Protein AF-A0A1A9BJR5-F1 (afdb_monomer_lite)

Sequence (74 aa):
MADRERGTAKTASVWLTPPVRRPDPPGLSRDRIVRTAVELLGAEGLQALSMHRVAAALGAGHMSLYWHLTSSPA

Secondary structure (DSSP, 8-state):
-------------TTTS----PPPPTT--HHHHHHHHHHHHHHH-GGG--HHHHHHHHT--HHHHHHHHH----

Structure (mmCIF, N/CA/C/O backbone):
data_AF-A0A1A9BJR5-F1
#
_entry.id   AF-A0A1A9BJR5-F1
#
loop_
_atom_site.group_PDB
_atom_site.id
_atom_site.type_symbol
_atom_site.label_atom_id
_atom_site.label_alt_id
_atom_site.label_comp_id
_atom_site.label_asym_id
_atom_site.label_entity_id
_atom_site.label_seq_id
_atom_site.pdbx_PDB_ins_code
_atom_site.Cartn_x
_atom_site.Cartn_y
_atom_site.Cartn_z
_atom_site.occupancy
_atom_site.B_iso_or_equiv
_atom_site.auth_seq_id
_atom_site.auth_comp_id
_atom_site.auth_asym_id
_atom_site.auth_atom_id
_atom_site.pdbx_PDB_model_num
ATOM 1 N N . MET A 1 1 ? 41.608 -43.684 -6.604 1.00 43.12 1 MET A N 1
ATOM 2 C CA . MET A 1 1 ? 40.216 -43.826 -6.131 1.00 43.12 1 MET A CA 1
ATOM 3 C C . MET A 1 1 ? 39.647 -42.434 -5.971 1.00 43.12 1 MET A C 1
ATOM 5 O O . MET A 1 1 ? 39.900 -41.779 -4.969 1.00 43.12 1 MET A O 1
ATOM 9 N N . ALA A 1 2 ? 39.054 -41.957 -7.061 1.00 45.66 2 ALA A N 1
ATOM 10 C CA . ALA A 1 2 ? 38.527 -40.615 -7.217 1.00 45.66 2 ALA A CA 1
ATOM 11 C C . ALA A 1 2 ? 37.184 -40.441 -6.495 1.00 45.66 2 ALA A C 1
ATOM 13 O O . ALA A 1 2 ? 36.520 -41.418 -6.157 1.00 45.66 2 ALA A O 1
ATOM 14 N N . ASP A 1 3 ? 36.816 -39.169 -6.391 1.00 48.84 3 ASP A N 1
ATOM 15 C CA . ASP A 1 3 ? 35.461 -38.641 -6.271 1.00 48.84 3 ASP A CA 1
ATOM 16 C C . ASP A 1 3 ? 34.981 -38.260 -4.863 1.00 48.84 3 ASP A C 1
ATOM 18 O O . ASP A 1 3 ? 34.451 -39.046 -4.078 1.00 48.84 3 ASP A O 1
ATOM 22 N N . ARG A 1 4 ? 35.158 -36.972 -4.560 1.00 55.50 4 ARG A N 1
ATOM 23 C CA . ARG A 1 4 ? 34.282 -36.207 -3.668 1.00 55.50 4 ARG A CA 1
ATOM 24 C C . ARG A 1 4 ? 34.069 -34.820 -4.269 1.00 55.50 4 ARG A C 1
ATOM 26 O O . ARG A 1 4 ? 34.420 -33.813 -3.663 1.00 55.50 4 ARG A O 1
ATOM 33 N N . GLU A 1 5 ? 33.464 -34.761 -5.449 1.00 48.78 5 GLU A N 1
ATOM 34 C CA . GLU A 1 5 ? 32.909 -33.513 -5.974 1.00 48.78 5 GLU A CA 1
ATOM 35 C C . GLU A 1 5 ? 31.423 -33.410 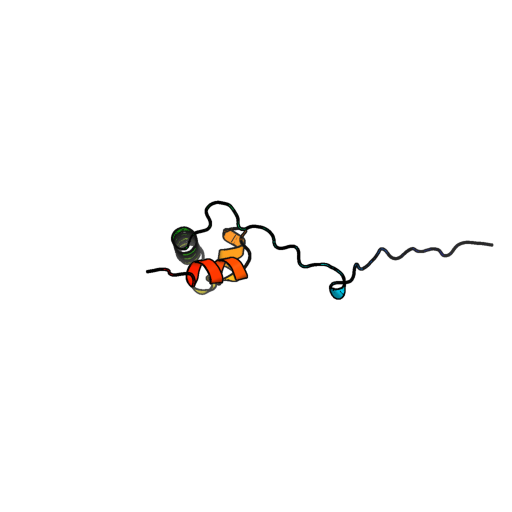-5.618 1.00 48.78 5 GLU A C 1
ATOM 37 O O . GLU A 1 5 ? 30.530 -33.683 -6.414 1.00 48.78 5 GLU A O 1
ATOM 42 N N . ARG A 1 6 ? 31.125 -32.979 -4.385 1.00 54.16 6 ARG A N 1
ATOM 43 C CA . ARG A 1 6 ? 29.811 -32.389 -4.097 1.00 54.16 6 ARG A CA 1
ATOM 44 C C . ARG A 1 6 ? 29.878 -30.900 -4.405 1.00 54.16 6 ARG A C 1
ATOM 46 O O . ARG A 1 6 ? 30.178 -30.094 -3.529 1.00 54.16 6 ARG A O 1
ATOM 53 N N . GLY A 1 7 ? 29.619 -30.560 -5.666 1.00 45.75 7 GLY A N 1
ATOM 54 C CA . GLY A 1 7 ? 29.462 -29.184 -6.128 1.00 45.75 7 GLY A CA 1
ATOM 55 C C . GLY A 1 7 ? 28.320 -28.485 -5.389 1.00 45.75 7 GLY A C 1
ATOM 56 O O . GLY A 1 7 ? 27.145 -28.759 -5.619 1.00 45.75 7 GLY A O 1
ATOM 57 N N . THR A 1 8 ? 28.663 -27.572 -4.485 1.00 57.12 8 THR A N 1
ATOM 58 C CA . THR A 1 8 ? 27.717 -26.655 -3.849 1.00 57.12 8 THR A CA 1
ATOM 59 C C . THR A 1 8 ? 27.347 -25.567 -4.853 1.00 57.12 8 THR A C 1
ATOM 61 O O . THR A 1 8 ? 28.186 -24.751 -5.240 1.00 57.12 8 THR A O 1
ATOM 64 N N . ALA A 1 9 ? 26.095 -25.566 -5.301 1.00 57.81 9 ALA A N 1
ATOM 65 C CA . ALA A 1 9 ? 25.574 -24.588 -6.243 1.00 57.81 9 ALA A CA 1
ATOM 66 C C . ALA A 1 9 ? 25.668 -23.149 -5.690 1.00 57.81 9 ALA A C 1
ATOM 68 O O . ALA A 1 9 ? 24.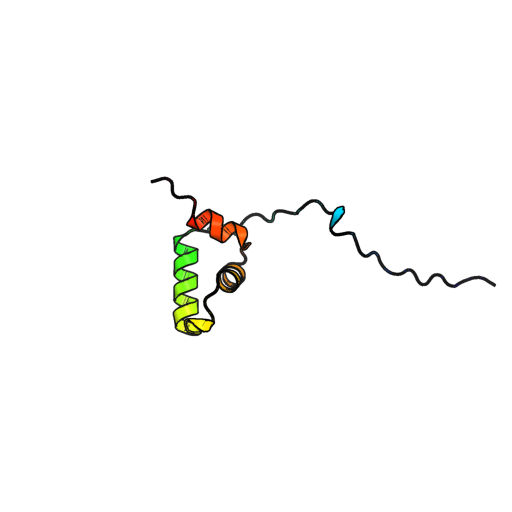946 -22.761 -4.779 1.00 57.81 9 ALA A O 1
ATOM 69 N N . LYS A 1 10 ? 26.596 -22.384 -6.277 1.00 60.34 10 LYS A N 1
ATOM 70 C CA . LYS A 1 10 ? 26.578 -20.943 -6.594 1.00 60.34 10 LYS A CA 1
ATOM 71 C C . LYS A 1 10 ? 25.596 -20.060 -5.797 1.00 60.34 10 LYS A C 1
ATOM 73 O O . LYS A 1 10 ? 24.532 -19.680 -6.283 1.00 60.34 10 LYS A O 1
ATOM 78 N N . THR A 1 11 ? 26.035 -19.574 -4.641 1.00 64.88 11 THR A N 1
ATOM 79 C CA . THR A 1 11 ? 25.531 -18.320 -4.064 1.00 64.88 11 THR A CA 1
ATOM 80 C C . THR A 1 11 ? 26.067 -17.171 -4.923 1.00 64.88 11 THR A C 1
ATOM 82 O O . THR A 1 11 ? 27.184 -16.696 -4.721 1.00 64.88 11 THR A O 1
ATOM 85 N N . ALA A 1 12 ? 25.331 -16.775 -5.963 1.00 66.62 12 ALA A N 1
ATOM 86 C CA . ALA A 1 12 ? 25.678 -15.586 -6.738 1.00 66.62 12 ALA A CA 1
ATOM 87 C C . ALA A 1 12 ? 25.701 -14.380 -5.785 1.00 66.62 12 ALA A C 1
ATOM 89 O O . ALA A 1 12 ? 24.730 -14.130 -5.069 1.00 66.62 12 ALA A O 1
ATOM 90 N N . SER A 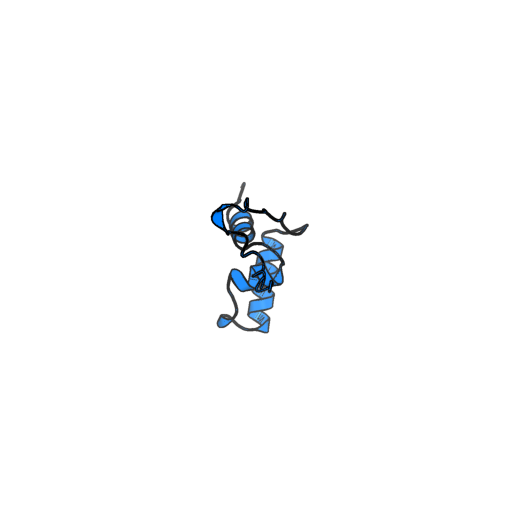1 13 ? 26.840 -13.690 -5.698 1.00 70.25 13 SER A N 1
ATOM 91 C CA . SER A 1 13 ? 27.027 -12.644 -4.698 1.00 70.25 13 SER A CA 1
ATOM 92 C C . SER A 1 13 ? 26.133 -11.437 -5.002 1.00 70.25 13 SER A C 1
ATOM 94 O O . SER A 1 13 ? 26.060 -10.942 -6.130 1.00 70.25 13 SER A O 1
ATOM 96 N N . VAL A 1 14 ? 25.469 -10.932 -3.960 1.00 75.38 14 VAL A N 1
ATOM 97 C CA . VAL A 1 14 ? 24.649 -9.708 -4.015 1.00 75.38 14 VAL A CA 1
ATOM 98 C C . VAL A 1 14 ? 25.494 -8.491 -4.425 1.00 75.38 14 VAL A C 1
ATOM 100 O O . VAL A 1 14 ? 24.979 -7.551 -5.016 1.00 75.38 14 VAL A O 1
ATOM 103 N N . TRP A 1 15 ? 26.808 -8.545 -4.190 1.00 75.06 15 TRP A N 1
ATOM 104 C CA . TRP A 1 15 ? 27.766 -7.476 -4.482 1.00 75.06 15 TRP A CA 1
ATOM 105 C C . TRP A 1 15 ? 28.146 -7.341 -5.961 1.00 75.06 15 TRP A C 1
ATOM 107 O O . TRP A 1 15 ? 28.491 -6.247 -6.395 1.00 75.06 15 TRP A O 1
ATOM 117 N N . LEU A 1 16 ? 28.100 -8.429 -6.736 1.00 80.75 16 LEU A N 1
ATOM 118 C CA . LEU A 1 16 ? 28.455 -8.423 -8.165 1.00 80.75 16 LEU A CA 1
ATOM 119 C C . LEU A 1 16 ? 27.228 -8.326 -9.078 1.00 80.75 16 LEU A C 1
ATOM 121 O O . LEU A 1 16 ? 27.369 -8.263 -10.298 1.00 80.75 16 LEU A O 1
ATOM 125 N N . THR A 1 17 ? 26.025 -8.345 -8.504 1.00 76.19 17 THR A N 1
ATOM 126 C CA . THR A 1 17 ? 24.788 -8.320 -9.278 1.00 76.19 17 THR A CA 1
ATOM 127 C C . THR A 1 17 ? 24.395 -6.866 -9.548 1.00 76.19 17 THR A C 1
ATOM 129 O O . THR A 1 17 ? 24.071 -6.149 -8.597 1.00 76.19 17 THR A O 1
ATOM 132 N N . PRO A 1 18 ? 24.397 -6.397 -10.811 1.00 71.06 18 PRO A N 1
ATOM 133 C CA . PRO A 1 18 ? 23.899 -5.065 -11.118 1.00 71.06 18 PRO A CA 1
ATOM 134 C C . PRO A 1 18 ? 22.413 -4.984 -10.729 1.00 71.06 18 PRO A C 1
ATOM 136 O O . PRO A 1 18 ? 21.663 -5.933 -10.984 1.00 71.06 18 PRO A O 1
ATOM 139 N N . PRO A 1 19 ? 21.959 -3.885 -10.099 1.00 68.88 19 PRO A N 1
ATOM 140 C CA . PRO A 1 19 ? 20.578 -3.769 -9.658 1.00 68.88 19 PRO A CA 1
ATOM 141 C C . PRO A 1 19 ? 19.644 -3.798 -10.870 1.00 68.88 19 PRO A C 1
ATOM 143 O O . PRO A 1 19 ? 19.601 -2.861 -11.668 1.00 68.88 19 PRO A O 1
ATOM 146 N N . VAL A 1 20 ? 18.867 -4.873 -11.006 1.00 70.50 20 VAL A N 1
ATOM 147 C CA . VAL A 1 20 ? 17.829 -4.971 -12.034 1.00 70.50 20 VAL A CA 1
ATOM 148 C C . VAL A 1 20 ? 16.657 -4.095 -11.598 1.00 70.50 20 VAL A C 1
ATOM 150 O O . VAL A 1 20 ? 15.823 -4.506 -10.790 1.00 70.50 20 VAL A O 1
ATOM 153 N N . ARG A 1 21 ? 16.587 -2.864 -12.118 1.00 65.81 21 ARG A N 1
ATOM 154 C CA . ARG A 1 21 ? 15.379 -2.042 -11.997 1.00 65.81 21 ARG A CA 1
ATOM 155 C C . ARG A 1 21 ? 14.296 -2.652 -12.874 1.00 65.81 21 ARG A C 1
ATOM 157 O O . ARG A 1 21 ? 14.392 -2.627 -14.097 1.00 65.81 21 ARG A O 1
ATOM 164 N N . ARG A 1 22 ? 13.265 -3.204 -12.238 1.00 71.06 22 ARG A N 1
ATOM 165 C CA . ARG A 1 22 ? 12.039 -3.570 -12.945 1.00 71.06 22 ARG A CA 1
ATOM 166 C C . ARG A 1 22 ? 11.276 -2.283 -13.266 1.00 71.06 22 ARG A C 1
ATOM 168 O O . ARG A 1 22 ? 11.140 -1.457 -12.363 1.00 71.06 22 ARG A O 1
ATOM 175 N N . PRO A 1 23 ? 10.825 -2.094 -14.516 1.00 70.19 23 PRO A N 1
ATOM 176 C CA . PRO A 1 23 ? 9.914 -1.012 -14.847 1.00 70.19 23 PRO A CA 1
ATOM 177 C C . PRO A 1 23 ? 8.658 -1.116 -13.991 1.00 70.19 23 PRO A C 1
ATOM 179 O O . PRO A 1 23 ? 8.225 -2.221 -13.646 1.00 70.19 23 PRO A O 1
ATOM 182 N N . ASP A 1 24 ? 8.074 0.031 -13.676 1.00 73.81 24 ASP A N 1
ATOM 183 C CA . ASP A 1 24 ? 6.795 0.049 -12.989 1.00 73.81 24 ASP A CA 1
ATOM 184 C C . ASP A 1 24 ? 5.717 -0.614 -13.842 1.00 73.81 24 ASP A C 1
ATOM 186 O O . ASP A 1 24 ? 5.753 -0.517 -15.076 1.00 73.81 24 ASP A O 1
ATOM 190 N N . PRO A 1 25 ? 4.740 -1.279 -13.204 1.00 74.81 25 PRO A N 1
ATOM 191 C CA . PRO A 1 25 ? 3.602 -1.799 -13.928 1.00 74.81 25 PRO A CA 1
ATOM 192 C C . PRO A 1 25 ? 2.904 -0.658 -14.686 1.00 74.81 25 PRO A C 1
ATOM 194 O O . PRO A 1 25 ? 2.761 0.450 -14.153 1.00 74.81 25 PRO A O 1
ATOM 197 N N . PRO A 1 26 ? 2.448 -0.909 -15.925 1.00 76.38 26 PRO A N 1
ATOM 198 C CA . PRO A 1 26 ? 1.768 0.102 -16.717 1.00 76.38 26 PRO A CA 1
ATOM 199 C C . PRO A 1 26 ? 0.555 0.658 -15.957 1.00 76.38 26 PRO A C 1
ATOM 201 O O . PRO A 1 26 ? -0.232 -0.081 -15.351 1.00 76.38 26 PRO A O 1
ATOM 204 N N . GLY A 1 27 ? 0.426 1.986 -15.969 1.00 81.56 27 GLY A N 1
ATOM 205 C CA . GLY A 1 27 ? -0.657 2.696 -15.291 1.00 81.56 27 GLY A CA 1
ATOM 206 C C . GLY A 1 27 ? -0.517 2.762 -13.769 1.00 81.56 27 GLY A C 1
ATOM 207 O O . GLY A 1 27 ? -1.533 2.819 -13.074 1.00 81.56 27 GLY A O 1
ATOM 208 N N . LEU A 1 28 ? 0.700 2.697 -13.225 1.00 89.38 28 LEU A N 1
ATOM 209 C CA . LEU A 1 28 ? 0.943 3.131 -11.854 1.00 89.38 28 LEU A CA 1
ATOM 210 C C . LEU A 1 28 ? 0.814 4.658 -11.788 1.00 89.38 28 LEU A C 1
ATOM 212 O O . LEU A 1 28 ? 1.479 5.380 -12.524 1.00 89.38 28 LEU A O 1
ATOM 216 N N . SER A 1 29 ? -0.091 5.135 -10.941 1.00 90.81 29 SER A N 1
ATOM 217 C CA . SER A 1 29 ? -0.372 6.555 -10.744 1.00 90.81 29 SER A CA 1
ATOM 218 C C . SER A 1 29 ? -0.739 6.809 -9.289 1.00 90.81 29 SER A C 1
ATOM 220 O O . SER A 1 29 ? -1.181 5.893 -8.589 1.00 90.81 29 SER A O 1
ATOM 222 N N . ARG A 1 30 ? -0.617 8.062 -8.841 1.00 90.75 30 ARG A N 1
ATOM 223 C CA . ARG A 1 30 ? -1.043 8.478 -7.498 1.00 90.75 30 ARG A CA 1
ATOM 224 C C . ARG A 1 30 ? -2.479 8.052 -7.188 1.00 90.75 30 ARG A C 1
ATOM 226 O O . ARG A 1 30 ? -2.716 7.469 -6.136 1.00 90.75 30 ARG A O 1
ATOM 233 N N . ASP A 1 31 ? -3.409 8.262 -8.115 1.00 93.44 31 ASP A N 1
ATOM 234 C CA . ASP A 1 31 ? -4.819 7.905 -7.914 1.00 93.44 31 ASP A CA 1
ATOM 235 C C . ASP A 1 31 ? -5.011 6.401 -7.724 1.00 93.44 31 ASP A C 1
ATOM 237 O O . ASP A 1 31 ? -5.757 5.964 -6.848 1.00 93.44 31 ASP A O 1
ATOM 241 N N . ARG A 1 32 ? -4.289 5.584 -8.500 1.00 93.81 32 ARG A N 1
ATOM 242 C CA . ARG A 1 32 ? -4.334 4.127 -8.357 1.00 93.81 32 ARG A CA 1
ATOM 243 C C . ARG A 1 32 ? -3.745 3.673 -7.020 1.00 93.81 32 ARG A C 1
ATOM 245 O O . ARG A 1 32 ? -4.283 2.748 -6.410 1.00 93.81 32 ARG A O 1
ATOM 252 N N . ILE A 1 33 ? -2.680 4.329 -6.558 1.00 94.12 33 ILE A N 1
ATOM 253 C CA . ILE A 1 33 ? -2.061 4.075 -5.250 1.00 94.12 33 ILE A CA 1
ATOM 254 C C . ILE A 1 33 ? -3.049 4.391 -4.125 1.00 94.12 33 ILE A C 1
ATOM 256 O O . ILE A 1 33 ? -3.294 3.541 -3.270 1.00 94.12 33 ILE A O 1
ATOM 260 N N . VAL A 1 34 ? -3.661 5.578 -4.155 1.00 95.12 34 VAL A N 1
ATOM 261 C CA . VAL A 1 34 ? -4.630 6.019 -3.142 1.00 95.12 34 VAL A CA 1
ATOM 262 C C . VAL A 1 34 ? -5.861 5.117 -3.126 1.00 95.12 34 VAL A C 1
ATOM 264 O O . VAL A 1 34 ? -6.268 4.673 -2.056 1.00 95.12 34 VAL A O 1
ATOM 267 N N . ARG A 1 35 ? -6.422 4.778 -4.294 1.00 96.12 35 ARG A N 1
ATOM 268 C CA . ARG A 1 35 ? -7.569 3.864 -4.384 1.00 96.12 35 ARG A CA 1
ATOM 269 C C . ARG A 1 35 ? -7.268 2.511 -3.738 1.00 96.12 35 ARG A C 1
ATOM 271 O O . ARG A 1 35 ? -8.037 2.057 -2.901 1.00 96.12 35 ARG A O 1
ATOM 278 N N . THR A 1 36 ? -6.124 1.914 -4.067 1.00 95.44 36 THR A N 1
ATOM 279 C CA . THR A 1 36 ? -5.722 0.613 -3.505 1.00 95.44 36 THR A CA 1
ATOM 280 C C . THR A 1 36 ? -5.526 0.693 -1.988 1.00 95.44 36 THR A C 1
ATOM 282 O O . THR A 1 36 ? -5.906 -0.218 -1.260 1.00 95.44 36 THR A O 1
ATOM 285 N N . ALA A 1 37 ? -4.969 1.799 -1.485 1.00 95.12 37 ALA A N 1
ATOM 286 C CA . ALA A 1 37 ? -4.837 2.032 -0.050 1.00 95.12 37 ALA A CA 1
ATOM 287 C C . ALA A 1 37 ? -6.203 2.117 0.657 1.00 95.12 37 ALA A C 1
ATOM 289 O O . ALA A 1 37 ? -6.363 1.547 1.734 1.00 95.12 37 ALA A O 1
ATOM 290 N N . VAL A 1 38 ? -7.190 2.784 0.048 1.00 96.62 38 VAL A N 1
ATOM 291 C CA . VAL A 1 38 ? -8.563 2.871 0.576 1.00 96.62 38 VAL A CA 1
ATOM 292 C C . VAL A 1 38 ? -9.259 1.508 0.555 1.00 96.62 38 VAL A C 1
ATOM 294 O O . VAL A 1 38 ? -9.918 1.152 1.528 1.00 96.62 38 VAL A O 1
ATOM 297 N N . GLU A 1 39 ? -9.082 0.722 -0.506 1.00 95.75 39 GLU A N 1
ATOM 298 C CA . GLU A 1 39 ? -9.622 -0.642 -0.598 1.00 95.75 39 GLU A CA 1
ATOM 299 C C . GLU A 1 39 ? -9.037 -1.556 0.489 1.00 95.75 39 GLU A C 1
ATOM 301 O O . GLU A 1 39 ? -9.788 -2.221 1.202 1.00 95.75 39 GLU A O 1
ATOM 306 N N . LEU A 1 40 ? -7.712 -1.532 0.684 1.00 95.38 40 LEU A N 1
ATOM 307 C CA . LEU A 1 40 ? -7.042 -2.282 1.755 1.00 95.38 40 LEU A CA 1
ATOM 308 C C . LEU A 1 40 ? -7.517 -1.844 3.143 1.00 95.38 40 LEU A C 1
ATOM 310 O O . LEU A 1 40 ? -7.767 -2.683 4.007 1.00 95.38 40 LEU A O 1
ATOM 314 N N . LEU A 1 41 ? -7.682 -0.536 3.350 1.00 95.38 41 LEU A N 1
ATOM 315 C CA . LEU A 1 41 ? -8.204 0.011 4.599 1.00 95.38 41 LEU A CA 1
ATOM 316 C C . LEU A 1 41 ? -9.631 -0.479 4.877 1.00 95.38 41 LEU A C 1
ATOM 318 O O . LEU A 1 41 ? -9.942 -0.830 6.012 1.00 95.38 41 LEU A O 1
ATOM 322 N N . GLY A 1 42 ? -10.488 -0.507 3.853 1.00 95.56 42 GLY A N 1
ATOM 323 C CA . GLY A 1 42 ? -11.864 -0.984 3.969 1.00 95.56 42 GLY A CA 1
ATOM 324 C C . GLY A 1 42 ? -11.968 -2.491 4.218 1.00 95.56 42 GLY A C 1
ATOM 325 O O . GLY A 1 42 ? -12.870 -2.924 4.929 1.00 95.56 42 GLY A O 1
ATOM 326 N N . ALA A 1 43 ? -11.047 -3.282 3.664 1.00 95.88 43 ALA A N 1
ATOM 327 C CA . ALA A 1 43 ? -11.071 -4.740 3.766 1.00 95.88 43 ALA A CA 1
ATOM 328 C C . ALA A 1 43 ? -10.426 -5.277 5.054 1.00 95.88 43 ALA A C 1
ATOM 330 O O . ALA A 1 43 ? -10.942 -6.210 5.664 1.00 95.88 43 ALA A O 1
ATOM 331 N N . GLU A 1 44 ? -9.293 -4.707 5.464 1.00 92.69 44 GLU A N 1
ATOM 332 C CA . GLU A 1 44 ? -8.446 -5.265 6.527 1.00 92.69 44 GLU A CA 1
ATOM 333 C C . GLU A 1 44 ? -8.240 -4.300 7.709 1.00 92.69 44 GLU A C 1
ATOM 335 O O . GLU A 1 44 ? -7.624 -4.651 8.719 1.00 92.69 44 GLU A O 1
ATOM 340 N N . GLY A 1 45 ? -8.767 -3.077 7.612 1.00 92.19 45 GLY A N 1
ATOM 341 C CA . GLY A 1 45 ? -8.606 -2.043 8.625 1.00 92.19 45 GLY A CA 1
ATOM 342 C C . GLY A 1 45 ? -7.225 -1.382 8.613 1.00 92.19 45 GLY A C 1
ATOM 343 O O . GLY A 1 45 ? -6.321 -1.719 7.847 1.00 92.19 45 GLY A O 1
ATOM 344 N N . LEU A 1 46 ? -7.050 -0.397 9.499 1.00 92.88 46 LEU A N 1
A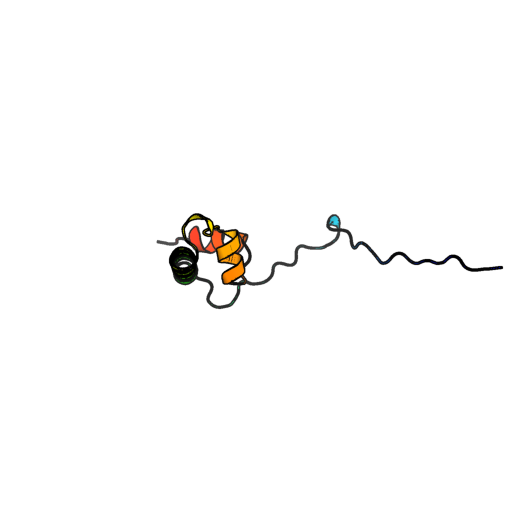TOM 345 C CA . LEU A 1 46 ? -5.867 0.473 9.509 1.00 92.88 46 LEU A CA 1
ATOM 346 C C . LEU A 1 46 ? -4.557 -0.284 9.782 1.00 92.88 46 LEU A C 1
ATOM 348 O O . LEU A 1 46 ? -3.507 0.112 9.289 1.00 92.88 46 LEU A O 1
ATOM 352 N N . GLN A 1 47 ? -4.616 -1.392 10.525 1.00 90.31 47 GLN A N 1
ATOM 353 C CA . GLN A 1 47 ? -3.434 -2.178 10.897 1.00 90.31 47 GLN A CA 1
ATOM 354 C C . GLN A 1 47 ? -2.780 -2.889 9.705 1.00 90.31 47 GLN A C 1
ATOM 356 O O . GLN A 1 47 ? -1.587 -3.184 9.735 1.00 90.31 47 GLN A O 1
ATOM 361 N N . ALA A 1 48 ? -3.542 -3.153 8.645 1.00 84.94 48 ALA A N 1
ATOM 362 C CA . ALA A 1 48 ? -3.022 -3.761 7.426 1.00 84.94 48 ALA A CA 1
ATOM 363 C C . ALA A 1 48 ? -2.443 -2.731 6.444 1.00 84.94 48 ALA A C 1
ATOM 365 O O . ALA A 1 48 ? -1.732 -3.098 5.501 1.00 84.94 48 ALA A O 1
ATOM 366 N N . LEU A 1 49 ? -2.715 -1.439 6.659 1.00 93.19 49 LEU A N 1
ATOM 367 C CA . LEU A 1 49 ? -2.282 -0.383 5.760 1.00 93.19 49 LEU A CA 1
ATOM 368 C C . LEU A 1 49 ? -0.793 -0.078 5.963 1.00 93.19 49 LEU A C 1
ATOM 370 O O . LEU A 1 49 ? -0.376 0.555 6.928 1.00 93.19 49 LEU A O 1
ATOM 374 N N . SER A 1 50 ? 0.020 -0.497 4.996 1.00 92.44 50 SER A N 1
ATOM 375 C CA . SER A 1 50 ? 1.434 -0.131 4.909 1.00 92.44 50 SER A CA 1
ATOM 376 C C . SER A 1 50 ? 1.848 0.062 3.455 1.00 92.44 50 SER A C 1
ATOM 378 O O . SER A 1 50 ? 1.290 -0.560 2.550 1.00 92.44 50 SER A O 1
ATOM 380 N N . MET A 1 51 ? 2.883 0.876 3.227 1.00 91.62 51 MET A N 1
ATOM 381 C CA . MET A 1 51 ? 3.436 1.097 1.885 1.00 91.62 51 MET A CA 1
ATOM 382 C C . MET A 1 51 ? 3.880 -0.219 1.229 1.00 91.62 51 MET A C 1
ATOM 384 O O . MET A 1 51 ? 3.754 -0.391 0.020 1.00 91.62 51 MET A O 1
ATOM 388 N N . HIS A 1 52 ? 4.337 -1.176 2.043 1.00 91.06 52 HIS A N 1
ATOM 389 C CA . HIS A 1 52 ? 4.707 -2.507 1.581 1.00 91.06 52 HIS A CA 1
ATOM 390 C C . HIS A 1 52 ? 3.519 -3.286 1.025 1.00 91.06 52 HIS A C 1
ATOM 392 O O . HIS A 1 52 ? 3.590 -3.864 -0.057 1.00 91.06 52 HIS A O 1
ATOM 398 N N . ARG A 1 53 ? 2.401 -3.290 1.752 1.00 92.44 53 ARG A N 1
ATOM 399 C CA . ARG A 1 53 ? 1.189 -3.977 1.302 1.00 92.44 53 ARG A CA 1
ATOM 400 C C . ARG A 1 53 ? 0.573 -3.324 0.077 1.00 92.44 53 ARG A C 1
ATOM 402 O O . ARG A 1 53 ? 0.194 -4.034 -0.846 1.00 92.44 53 ARG A O 1
ATOM 409 N N . VAL A 1 54 ? 0.557 -1.995 0.024 1.00 93.94 54 VAL A N 1
ATOM 410 C CA . VAL A 1 54 ? 0.098 -1.258 -1.161 1.00 93.94 54 VAL A CA 1
ATOM 411 C C . VAL A 1 54 ? 0.974 -1.588 -2.378 1.00 93.94 54 VAL A C 1
ATOM 413 O O . VAL A 1 54 ? 0.449 -1.846 -3.457 1.00 93.94 54 VAL A O 1
ATOM 416 N N . ALA A 1 55 ? 2.300 -1.660 -2.213 1.00 92.56 55 ALA A N 1
ATOM 417 C CA . ALA A 1 55 ? 3.220 -2.011 -3.300 1.00 92.56 55 ALA A CA 1
ATOM 418 C C . ALA A 1 55 ? 2.993 -3.438 -3.793 1.00 92.56 55 ALA A C 1
ATOM 420 O O . ALA A 1 55 ? 2.901 -3.668 -4.998 1.00 92.56 55 ALA A O 1
ATOM 421 N N . ALA A 1 56 ? 2.852 -4.376 -2.854 1.00 92.69 56 ALA A N 1
ATOM 422 C CA . ALA A 1 56 ? 2.573 -5.771 -3.149 1.00 92.69 56 ALA A CA 1
ATOM 423 C C . ALA A 1 56 ? 1.240 -5.933 -3.897 1.00 92.69 56 ALA A C 1
ATOM 425 O O . ALA A 1 56 ? 1.204 -6.615 -4.917 1.00 92.69 56 ALA A O 1
ATOM 426 N N . ALA A 1 57 ? 0.180 -5.250 -3.452 1.00 92.12 57 ALA A N 1
ATOM 427 C CA . ALA A 1 57 ? -1.130 -5.263 -4.107 1.00 92.12 57 ALA A CA 1
ATOM 428 C C . ALA A 1 57 ? -1.085 -4.691 -5.535 1.00 92.12 57 ALA A C 1
ATOM 430 O O . ALA A 1 57 ? -1.828 -5.126 -6.411 1.00 92.12 57 ALA A O 1
ATOM 431 N N . LEU A 1 58 ? -0.186 -3.738 -5.788 1.00 92.19 58 LEU A N 1
ATOM 432 C CA . LEU A 1 58 ? -0.001 -3.114 -7.098 1.00 92.19 58 LEU A CA 1
ATOM 433 C C . LEU A 1 58 ? 1.022 -3.826 -7.989 1.00 92.19 58 LEU A C 1
ATOM 435 O O . LEU A 1 58 ? 1.159 -3.452 -9.153 1.00 92.19 58 LEU A O 1
ATOM 439 N N . GLY A 1 59 ? 1.760 -4.809 -7.466 1.00 89.94 59 GLY A N 1
ATOM 440 C CA . GLY A 1 59 ? 2.908 -5.399 -8.158 1.00 89.94 59 GLY A CA 1
ATOM 441 C C . GLY A 1 59 ? 4.023 -4.386 -8.450 1.00 89.94 59 GLY A C 1
ATOM 442 O O . GLY A 1 59 ? 4.786 -4.564 -9.398 1.00 89.94 59 GLY A O 1
ATOM 443 N N . ALA A 1 60 ? 4.100 -3.307 -7.668 1.00 89.12 60 ALA A N 1
ATOM 444 C CA . ALA A 1 60 ? 5.050 -2.214 -7.843 1.00 89.12 60 ALA A CA 1
ATOM 445 C C . ALA A 1 60 ? 6.229 -2.331 -6.866 1.00 89.12 60 ALA A C 1
ATOM 447 O O . ALA A 1 60 ? 6.130 -2.942 -5.802 1.00 89.12 60 ALA A O 1
ATOM 448 N N . GLY A 1 61 ? 7.362 -1.708 -7.198 1.00 88.06 61 GLY A N 1
ATOM 449 C CA . GLY A 1 61 ? 8.459 -1.560 -6.242 1.00 88.06 61 GLY A CA 1
ATOM 450 C C . GLY A 1 61 ? 8.130 -0.514 -5.171 1.00 88.06 61 GLY A C 1
ATOM 451 O O . GLY A 1 61 ? 7.574 0.535 -5.485 1.00 88.06 61 GLY A O 1
ATOM 452 N N . HIS A 1 62 ? 8.544 -0.730 -3.916 1.00 84.00 62 HIS A N 1
ATOM 453 C CA . H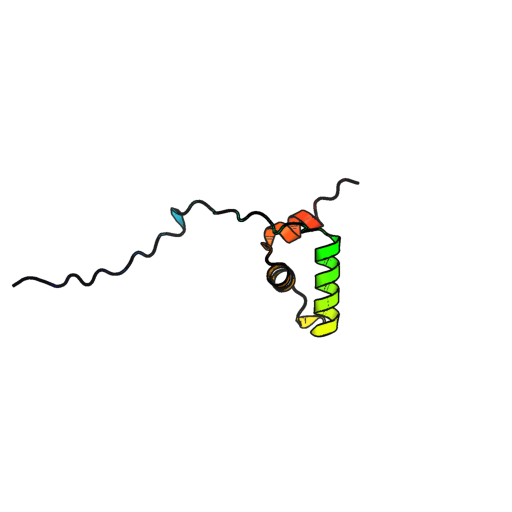IS A 1 62 ? 8.334 0.246 -2.830 1.00 84.00 62 HIS A CA 1
ATOM 454 C C . HIS A 1 62 ? 8.824 1.654 -3.184 1.00 84.00 62 HIS A C 1
ATOM 456 O O . HIS A 1 62 ? 8.145 2.639 -2.910 1.00 84.00 62 HIS A O 1
ATOM 462 N N . MET A 1 63 ? 9.992 1.747 -3.826 1.00 85.50 63 MET A N 1
ATOM 463 C CA . MET A 1 63 ? 10.576 3.030 -4.228 1.00 85.50 63 MET A CA 1
ATOM 464 C C . MET A 1 63 ? 9.796 3.741 -5.323 1.00 85.50 63 MET A C 1
ATOM 466 O O . MET A 1 63 ? 9.832 4.966 -5.391 1.00 85.50 63 MET A O 1
ATOM 470 N N . SER A 1 64 ? 9.064 2.991 -6.138 1.00 84.56 64 SER A N 1
ATOM 471 C CA . SER A 1 64 ? 8.199 3.575 -7.148 1.00 84.56 64 SER A CA 1
ATOM 472 C C . SER A 1 64 ? 7.008 4.292 -6.518 1.00 84.56 64 SER A C 1
ATOM 474 O O . SER A 1 64 ? 6.728 5.433 -6.874 1.00 84.56 64 SER A O 1
ATOM 476 N N . LEU A 1 65 ? 6.363 3.685 -5.513 1.00 86.12 65 LEU A N 1
ATOM 477 C CA . LEU A 1 65 ? 5.251 4.336 -4.813 1.00 86.12 65 LEU A CA 1
ATOM 478 C C . LEU A 1 65 ? 5.652 5.703 -4.261 1.00 86.12 65 LEU A C 1
ATOM 480 O O . LEU A 1 65 ? 4.940 6.679 -4.469 1.00 86.12 65 LEU A O 1
ATOM 484 N N . TYR A 1 66 ? 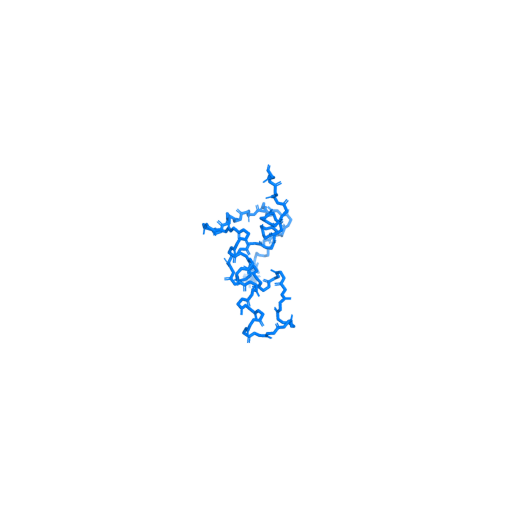6.812 5.785 -3.605 1.00 86.00 66 TYR A N 1
ATOM 485 C CA . TYR A 1 66 ? 7.320 7.057 -3.095 1.00 86.00 66 TYR A CA 1
ATOM 486 C C . TYR A 1 66 ? 7.547 8.079 -4.209 1.00 86.00 66 TYR A C 1
ATOM 488 O O . TYR A 1 66 ? 7.196 9.243 -4.032 1.00 86.00 66 TYR A O 1
ATOM 496 N N . TRP A 1 67 ? 8.064 7.649 -5.362 1.00 85.88 67 TRP A N 1
ATOM 497 C CA . TRP A 1 67 ? 8.230 8.508 -6.533 1.00 85.88 67 TRP A CA 1
ATOM 498 C C . TRP A 1 67 ? 6.901 9.088 -7.021 1.00 85.88 67 TRP A C 1
ATOM 500 O O . TRP A 1 67 ? 6.781 10.304 -7.118 1.00 85.88 67 TRP A O 1
ATOM 510 N N . HIS A 1 68 ? 5.884 8.250 -7.236 1.00 86.94 68 HIS A N 1
ATOM 511 C CA . HIS A 1 68 ? 4.566 8.688 -7.723 1.00 86.94 68 HIS A CA 1
ATOM 512 C C . HIS A 1 68 ? 3.791 9.545 -6.715 1.00 86.94 68 HIS A C 1
ATOM 514 O O . HIS A 1 68 ? 2.893 10.294 -7.096 1.00 86.94 68 HIS A O 1
ATOM 520 N N . LEU A 1 69 ? 4.118 9.442 -5.426 1.00 82.94 69 LEU A N 1
ATOM 521 C CA . LEU A 1 69 ? 3.537 10.281 -4.377 1.00 82.94 69 LEU A CA 1
ATOM 522 C C . LEU A 1 69 ? 4.261 11.626 -4.218 1.00 82.94 69 LEU A C 1
ATOM 524 O O . LEU A 1 69 ? 3.614 12.601 -3.841 1.00 82.94 69 LEU A O 1
ATOM 528 N N . THR A 1 70 ? 5.572 11.688 -4.485 1.00 79.19 70 THR A N 1
ATOM 529 C CA . THR A 1 70 ? 6.378 12.912 -4.320 1.00 79.19 70 THR A CA 1
ATOM 530 C C . THR A 1 70 ? 6.534 13.722 -5.601 1.00 79.19 70 THR A C 1
ATOM 532 O O . THR A 1 70 ? 6.817 14.918 -5.520 1.00 79.19 70 THR A O 1
ATOM 535 N N . SER A 1 71 ? 6.396 13.100 -6.776 1.00 64.44 71 SER A N 1
ATOM 536 C CA . SER A 1 71 ? 6.508 13.783 -8.061 1.00 64.44 71 SER A CA 1
ATOM 537 C C . SER A 1 71 ? 5.235 14.581 -8.329 1.00 64.44 71 SER A C 1
ATOM 539 O O . SER A 1 71 ? 4.336 14.147 -9.045 1.00 64.44 71 SER A O 1
ATOM 541 N N . SER A 1 72 ? 5.156 15.756 -7.718 1.00 45.81 72 SER A N 1
ATOM 542 C CA . SER A 1 72 ? 4.193 16.788 -8.071 1.00 45.81 72 SER A CA 1
ATOM 543 C C . SER A 1 72 ? 4.899 17.814 -8.957 1.00 45.81 72 SER A C 1
ATOM 545 O O . SER A 1 72 ? 5.665 18.615 -8.425 1.00 45.81 72 SER A O 1
ATOM 547 N N . PRO A 1 73 ? 4.670 17.869 -10.278 1.00 52.69 73 PRO A N 1
ATOM 548 C CA . PRO A 1 73 ? 4.553 19.161 -10.922 1.00 52.69 73 PRO A CA 1
ATOM 549 C C . PRO A 1 73 ? 3.143 19.680 -10.613 1.00 52.69 73 PRO A C 1
ATOM 551 O O . PRO A 1 73 ? 2.150 19.032 -10.949 1.00 52.69 73 PRO A O 1
ATOM 554 N N . ALA A 1 74 ? 3.068 20.795 -9.890 1.00 47.69 74 ALA A N 1
ATOM 555 C CA . ALA A 1 74 ? 1.917 21.678 -10.041 1.00 47.69 74 ALA A CA 1
ATOM 556 C C . ALA A 1 74 ? 1.973 22.316 -11.437 1.00 47.69 74 ALA A C 1
ATOM 558 O O . ALA A 1 74 ? 3.111 22.544 -11.915 1.00 47.69 74 ALA A O 1
#

Radius of gyration: 20.12 Å; chains: 1; bounding box: 52×66×28 Å

Foldseek 3Di:
DDDDPPPDDDPDDPVPDDDPDDDFDPPDAPVLLVVLQVVCCVPPNPVRRDLVNSCVVRVHDSVVNVVRVPPDDD

pLDDT: mean 79.39, std 15.94, range [43.12, 96.62]